Protein AF-A0A1V4EXP5-F1 (afdb_monomer_lite)

Sequence (131 aa):
MILTMLDPKRLQASTKFYQRYDKIIQESFILRLRGVDEIEAQETKSQTTVRMETCENNRAHHSDDVVRRVSAHHPAIDHREWECLGHCHNCFRKPFVLVDERILLEADCAEDLYELLLYTLKSLESPPLIT

Secondary structure (DSSP, 8-state):
----PPPHHHHHHHHHHHHHHHHHHHHHHHHHHHHHHTTGGG------PEEEEEEGGGGGGTHHHHHHHHHTT-TTEEEEEES--S-HHHHTTS-EEEETTTEEEE-SSHHHHHHHHHHHHHHHHS-----

Radius of gyration: 31.73 Å; chains: 1; bounding box: 82×39×74 Å

Foldseek 3Di:
DDDPDDDVVVVVVVVVVVVVVVVVVVVVVVVVVVVVVVVVVCPPCVVQAKEKEEAPLLCVQVLVVLLVVVCVVPVSYHYYYDPDPPVVVQSVQFRWIQIPVHDIDTDNHSVRSSVVVVVVVVCVVPPPDDD

InterPro domains:
  IPR009910 Protein of unknown function DUF1450 [PF07293] (52-120)

pLDDT: mean 76.79, std 23.36, range [35.56, 98.62]

Structure (mmCIF, N/CA/C/O backbone):
data_AF-A0A1V4EXP5-F1
#
_entry.id   AF-A0A1V4EXP5-F1
#
loop_
_atom_site.group_PDB
_atom_site.id
_atom_site.type_symbol
_atom_site.label_atom_id
_atom_site.label_alt_id
_atom_site.label_comp_id
_atom_site.label_asym_id
_atom_site.label_entity_id
_atom_site.label_seq_id
_atom_site.pdbx_PDB_ins_code
_atom_site.Cartn_x
_atom_site.Cartn_y
_atom_site.Cartn_z
_atom_site.occupancy
_atom_site.B_iso_or_equiv
_atom_site.auth_seq_id
_atom_site.auth_comp_id
_atom_site.auth_asym_id
_atom_site.auth_atom_id
_atom_site.pdbx_PDB_model_num
ATOM 1 N N . MET A 1 1 ? -71.220 -26.770 55.812 1.00 36.72 1 MET A N 1
ATOM 2 C CA . MET A 1 1 ? -69.957 -27.330 55.286 1.00 36.72 1 MET A CA 1
ATOM 3 C C . MET A 1 1 ? -68.894 -26.256 55.454 1.00 36.72 1 MET A C 1
ATOM 5 O O . MET A 1 1 ? -69.153 -25.113 55.107 1.00 36.72 1 MET A O 1
ATOM 9 N N . ILE A 1 2 ? -67.819 -26.586 56.162 1.00 35.56 2 ILE A N 1
ATOM 10 C CA . ILE A 1 2 ? -66.964 -25.661 56.917 1.00 35.56 2 ILE A CA 1
ATOM 11 C C . ILE A 1 2 ? -66.034 -24.873 55.981 1.00 35.56 2 ILE A C 1
ATOM 13 O O . ILE A 1 2 ? -65.216 -25.463 55.283 1.00 35.56 2 ILE A O 1
ATOM 17 N N . LEU A 1 3 ? -66.148 -23.540 56.007 1.00 35.62 3 LEU A N 1
ATOM 18 C CA . LEU A 1 3 ? -65.124 -22.608 55.528 1.00 35.62 3 LEU A CA 1
ATOM 19 C C . LEU A 1 3 ? -63.900 -22.753 56.442 1.00 35.62 3 LEU A C 1
ATOM 21 O O . LEU A 1 3 ? -63.899 -22.255 57.567 1.00 35.62 3 LEU A O 1
ATOM 25 N N . THR A 1 4 ? -62.868 -23.464 55.992 1.00 49.06 4 THR A N 1
ATOM 26 C CA . THR A 1 4 ? -61.581 -23.485 56.690 1.00 49.06 4 THR A CA 1
ATOM 27 C C . THR A 1 4 ? -60.934 -22.114 56.555 1.00 49.06 4 THR A C 1
ATOM 29 O O . THR A 1 4 ? -60.465 -21.727 55.485 1.00 49.06 4 THR A O 1
ATOM 32 N N . MET A 1 5 ? -60.961 -21.381 57.663 1.00 42.34 5 MET A N 1
ATOM 33 C CA . MET A 1 5 ? -60.290 -20.109 57.871 1.00 42.34 5 MET A CA 1
ATOM 34 C C . MET A 1 5 ? -58.786 -20.265 57.619 1.00 42.34 5 MET A C 1
ATOM 36 O O . MET A 1 5 ? -58.104 -21.020 58.310 1.00 42.34 5 MET A O 1
ATOM 40 N N . LEU A 1 6 ? -58.266 -19.542 56.628 1.00 48.66 6 LEU A N 1
ATOM 41 C CA . LEU A 1 6 ? -56.832 -19.310 56.502 1.00 48.66 6 LEU A CA 1
ATOM 42 C C . LEU A 1 6 ? -56.396 -18.402 57.659 1.00 48.66 6 LEU A C 1
ATOM 44 O O . LEU A 1 6 ? -56.907 -17.294 57.809 1.00 48.66 6 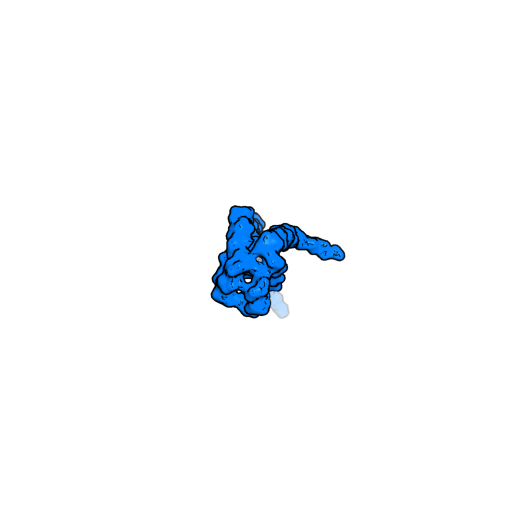LEU A O 1
ATOM 48 N N . ASP A 1 7 ? -55.471 -18.894 58.483 1.00 47.22 7 ASP A N 1
ATOM 49 C CA . ASP A 1 7 ? -54.900 -18.170 59.621 1.00 47.22 7 ASP A CA 1
ATOM 50 C C . ASP A 1 7 ? -54.168 -16.893 59.141 1.00 47.22 7 ASP A C 1
ATOM 52 O O . ASP A 1 7 ? -53.160 -16.993 58.427 1.00 47.22 7 ASP A O 1
ATOM 56 N N . PRO A 1 8 ? -54.622 -15.686 59.533 1.00 47.50 8 PRO A N 1
ATOM 57 C CA . PRO A 1 8 ? -54.026 -14.424 59.098 1.00 47.50 8 PRO A CA 1
ATOM 58 C C . PRO A 1 8 ? -52.577 -14.231 59.576 1.00 47.50 8 PRO A C 1
ATOM 60 O O . PRO A 1 8 ? -51.834 -13.456 58.969 1.00 47.50 8 PRO A O 1
ATOM 63 N N . LYS A 1 9 ? -52.113 -14.964 60.601 1.00 46.00 9 LYS A N 1
ATOM 64 C CA . LYS A 1 9 ? -50.704 -14.929 61.034 1.00 46.00 9 LYS A CA 1
ATOM 65 C C . LYS A 1 9 ? -49.771 -15.645 60.055 1.00 46.00 9 LYS A C 1
ATOM 67 O O . LYS A 1 9 ? -48.599 -15.285 59.957 1.00 46.00 9 LYS A O 1
ATOM 72 N N . ARG A 1 10 ? -50.285 -16.604 59.275 1.00 45.72 10 ARG A N 1
ATOM 73 C CA . ARG A 1 10 ? -49.517 -17.323 58.243 1.00 45.72 10 ARG A CA 1
ATOM 74 C C . ARG A 1 10 ? -49.290 -16.476 56.985 1.00 45.72 10 ARG A C 1
ATOM 76 O O . ARG A 1 10 ? -48.262 -16.636 56.335 1.00 45.72 10 ARG A O 1
ATOM 83 N N . LEU A 1 11 ? -50.194 -15.533 56.692 1.00 43.06 11 LEU A N 1
ATOM 84 C CA . LEU A 1 11 ? -50.048 -14.566 55.592 1.00 43.06 11 LEU A CA 1
ATOM 85 C C . LEU A 1 11 ? -49.047 -13.437 55.902 1.00 43.06 11 LEU A C 1
ATOM 87 O O . LEU A 1 11 ? -48.410 -12.910 54.997 1.00 43.06 11 LEU A O 1
ATOM 91 N N . GLN A 1 12 ? -48.887 -13.054 57.173 1.00 45.78 12 GLN A N 1
ATOM 92 C CA . GLN A 1 12 ? -47.942 -11.993 57.563 1.00 45.78 12 GLN A CA 1
ATOM 93 C C . GLN A 1 12 ? -46.479 -12.466 57.614 1.00 45.78 12 GLN A C 1
ATOM 95 O O . GLN A 1 12 ? -45.556 -11.660 57.486 1.00 45.78 12 GLN A O 1
ATOM 100 N N . ALA A 1 13 ? -46.248 -13.770 57.788 1.00 44.28 13 ALA A N 1
ATOM 101 C CA . ALA A 1 13 ? -44.907 -14.347 57.738 1.00 44.28 13 ALA A CA 1
ATOM 102 C C . ALA A 1 13 ? -44.360 -14.425 56.300 1.00 44.28 13 ALA A C 1
ATOM 104 O O . ALA A 1 13 ? -43.158 -14.249 56.099 1.00 44.28 13 ALA A O 1
ATOM 105 N N . SER A 1 14 ? -45.226 -14.627 55.297 1.00 44.31 14 SER A N 1
ATOM 106 C CA . SER A 1 14 ? -44.806 -14.659 53.892 1.00 44.31 14 SER A CA 1
ATOM 107 C C . SER A 1 14 ? -44.494 -13.259 53.355 1.00 44.31 14 SER A C 1
ATOM 109 O O . SER A 1 14 ? -43.493 -13.088 52.667 1.00 44.31 14 SER A O 1
ATOM 111 N N . THR A 1 15 ? -45.252 -12.226 53.734 1.00 46.38 15 THR A N 1
ATOM 112 C CA . THR A 1 15 ? -45.011 -10.851 53.258 1.00 46.38 15 THR A CA 1
ATOM 113 C C . THR A 1 15 ? -43.683 -10.268 53.738 1.00 46.38 15 THR A C 1
ATOM 115 O O . THR A 1 15 ? -42.988 -9.635 52.947 1.00 46.38 15 THR A O 1
ATOM 118 N N . LYS A 1 16 ? -43.250 -10.541 54.977 1.00 46.09 16 LYS A N 1
ATOM 119 C CA . LYS A 1 16 ? -41.921 -10.106 55.460 1.00 46.09 16 LYS A CA 1
ATOM 120 C C . LYS A 1 16 ? -40.757 -10.833 54.782 1.00 46.09 16 LYS A C 1
ATOM 122 O O . LYS A 1 16 ? -39.682 -10.254 54.639 1.00 46.09 16 LYS A O 1
ATOM 127 N N . PHE A 1 17 ? -40.956 -12.085 54.371 1.00 46.34 17 PHE A N 1
ATOM 128 C CA . PHE A 1 17 ? -39.945 -12.845 53.638 1.00 46.34 17 PHE A CA 1
ATOM 129 C C . PHE A 1 17 ? -39.788 -12.296 52.212 1.00 46.34 17 PHE A C 1
ATOM 131 O O . PHE A 1 17 ? -38.675 -11.965 51.812 1.00 46.34 17 PHE A O 1
ATOM 138 N N . TYR A 1 18 ? -40.898 -12.071 51.497 1.00 39.97 18 TYR A N 1
ATOM 139 C CA . TYR A 1 18 ? -40.884 -11.480 50.151 1.00 39.97 18 TYR A CA 1
ATOM 140 C C . TYR A 1 18 ? -40.352 -10.037 50.128 1.00 39.97 18 TYR A C 1
ATOM 142 O O . TYR A 1 18 ? -39.559 -9.701 49.254 1.00 39.97 18 TYR A O 1
ATOM 150 N N . GLN A 1 19 ? -40.662 -9.217 51.139 1.00 47.88 19 GLN A N 1
ATOM 151 C CA . GLN A 1 19 ? -40.116 -7.855 51.255 1.00 47.88 19 GLN A CA 1
ATOM 152 C C . GLN A 1 19 ? -38.587 -7.824 51.412 1.00 47.88 19 GLN A C 1
ATOM 154 O O . GLN A 1 19 ? -37.934 -6.874 50.982 1.00 47.88 19 GLN A O 1
ATOM 159 N N . ARG A 1 20 ? -37.994 -8.859 52.021 1.00 44.84 20 ARG A N 1
ATOM 160 C CA . ARG A 1 20 ? -36.536 -8.968 52.157 1.00 44.84 20 ARG A CA 1
ATOM 161 C C . ARG A 1 20 ? -35.868 -9.411 50.851 1.00 44.84 20 ARG A C 1
ATOM 163 O O . ARG A 1 20 ? -34.767 -8.949 50.569 1.00 44.84 20 ARG A O 1
ATOM 170 N N . TYR A 1 21 ? -36.531 -10.252 50.055 1.00 43.81 21 TYR A N 1
ATOM 171 C CA . TYR A 1 21 ? -36.046 -10.653 48.729 1.00 43.81 21 TYR A CA 1
ATOM 172 C C . TYR A 1 21 ? -36.115 -9.510 47.714 1.00 43.81 21 TYR A C 1
ATOM 174 O O . TYR A 1 21 ? -35.137 -9.299 47.003 1.00 43.81 21 TYR A O 1
ATOM 182 N N . ASP A 1 22 ? -37.191 -8.717 47.707 1.00 49.34 22 ASP A N 1
ATOM 183 C CA . ASP A 1 22 ? -37.298 -7.550 46.817 1.00 49.34 22 ASP A CA 1
ATOM 184 C C . ASP A 1 22 ? -36.181 -6.536 47.064 1.00 49.34 22 ASP A C 1
ATOM 186 O O . ASP A 1 22 ? -35.602 -6.004 46.120 1.00 49.34 22 ASP A O 1
ATOM 190 N N . LYS A 1 23 ? -35.806 -6.318 48.329 1.00 50.56 23 LYS A N 1
ATOM 191 C CA . LYS A 1 23 ? -34.737 -5.376 48.664 1.00 50.56 23 LYS A CA 1
ATOM 192 C C . LYS A 1 23 ? -33.356 -5.867 48.218 1.00 50.56 23 LYS A C 1
ATOM 194 O O . LYS A 1 23 ? -32.586 -5.090 47.671 1.00 50.56 23 LYS A O 1
ATOM 199 N N . ILE A 1 24 ? -33.065 -7.161 48.381 1.00 56.00 24 ILE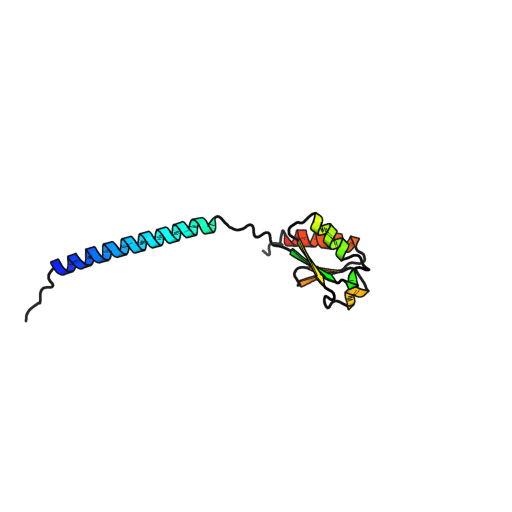 A N 1
ATOM 200 C CA . ILE A 1 24 ? -31.795 -7.764 47.937 1.00 56.00 24 ILE A CA 1
ATOM 201 C C . ILE A 1 24 ? -31.712 -7.798 46.404 1.00 56.00 24 ILE A C 1
ATOM 203 O O . ILE A 1 24 ? -30.647 -7.543 45.841 1.00 56.00 24 ILE A O 1
ATOM 207 N N . ILE A 1 25 ? -32.822 -8.072 45.711 1.00 53.69 25 ILE A N 1
ATOM 208 C CA . ILE A 1 25 ? -32.874 -8.061 44.242 1.00 53.69 25 ILE A CA 1
ATOM 209 C C . ILE A 1 25 ? -32.746 -6.629 43.704 1.00 53.69 25 ILE A C 1
ATOM 211 O O . ILE A 1 25 ? -31.995 -6.412 42.759 1.00 53.69 25 ILE A O 1
ATOM 215 N N . GLN A 1 26 ? -33.381 -5.634 44.328 1.00 52.84 26 GLN A N 1
ATOM 216 C CA . GLN A 1 26 ? -33.217 -4.234 43.925 1.00 52.84 26 GLN A CA 1
ATOM 217 C C . GLN A 1 26 ? -31.820 -3.685 44.232 1.00 52.84 26 GLN A C 1
ATOM 219 O O . GLN A 1 26 ? -31.251 -2.999 43.391 1.00 52.84 26 GLN A O 1
ATOM 224 N N . GLU A 1 27 ? -31.224 -4.004 45.382 1.00 50.78 27 GLU A N 1
ATOM 225 C CA . GLU A 1 27 ? -29.863 -3.559 45.715 1.00 50.78 27 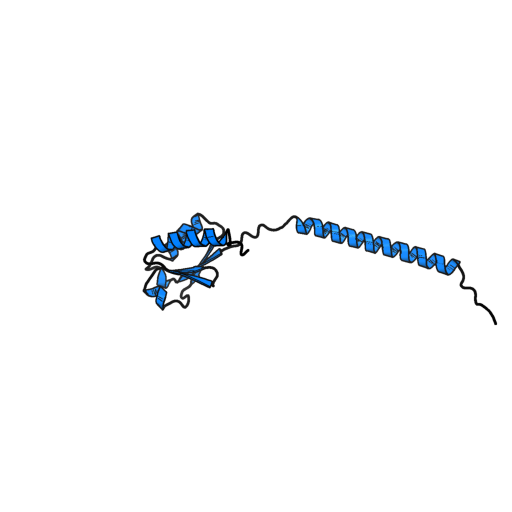GLU A CA 1
ATOM 226 C C . GLU A 1 27 ? -28.814 -4.227 44.812 1.00 50.78 27 GLU A C 1
ATOM 228 O O . GLU A 1 27 ? -27.887 -3.559 44.359 1.00 50.78 27 GLU A O 1
ATOM 233 N N . SER A 1 28 ? -28.986 -5.507 44.458 1.00 51.44 28 SER A N 1
ATOM 234 C CA . SER A 1 28 ? -28.109 -6.193 43.494 1.00 51.44 28 SER A CA 1
ATOM 235 C C . SER A 1 28 ? -28.320 -5.734 42.046 1.00 51.44 28 SER A C 1
ATOM 237 O O . SER A 1 28 ? -27.360 -5.689 41.278 1.00 51.44 28 SER A O 1
ATOM 239 N N . PHE A 1 29 ? -29.537 -5.328 41.674 1.00 53.69 29 PHE A N 1
ATOM 240 C CA . PHE A 1 29 ? -29.830 -4.704 40.383 1.00 53.69 29 PHE A CA 1
ATOM 241 C C . PHE A 1 29 ? -29.252 -3.285 40.290 1.00 53.69 29 PHE A C 1
ATOM 243 O O . PHE A 1 29 ? -28.618 -2.960 39.295 1.00 53.69 29 PHE A O 1
ATOM 250 N N . ILE A 1 30 ? -29.364 -2.470 41.345 1.00 55.88 30 ILE A N 1
ATOM 251 C CA . ILE A 1 30 ? -28.757 -1.130 41.411 1.00 55.88 30 ILE A CA 1
ATOM 252 C C . ILE A 1 30 ? -27.226 -1.216 41.453 1.00 55.88 30 ILE A C 1
ATOM 254 O O . ILE A 1 30 ? -26.567 -0.404 40.816 1.00 55.88 30 ILE A O 1
ATOM 258 N N . LEU A 1 31 ? -26.637 -2.198 42.144 1.00 55.12 31 LEU A N 1
ATOM 259 C CA . LEU A 1 31 ? -25.188 -2.439 42.102 1.00 55.12 31 LEU A CA 1
ATOM 260 C C . LEU A 1 31 ? -24.718 -2.905 40.717 1.00 55.12 31 LEU A C 1
ATOM 262 O O . LEU A 1 31 ? -23.640 -2.505 40.290 1.00 55.12 31 LEU A O 1
ATOM 266 N N . ARG A 1 32 ? -25.529 -3.691 39.990 1.00 53.47 32 ARG A N 1
ATOM 267 C CA . ARG A 1 32 ? -25.263 -3.999 38.576 1.00 53.47 32 ARG A CA 1
ATOM 268 C C . ARG A 1 32 ? -25.362 -2.758 37.699 1.00 53.47 32 ARG A C 1
ATOM 270 O O . ARG A 1 32 ? -24.462 -2.557 36.907 1.00 53.47 32 ARG A O 1
ATOM 277 N N . LEU A 1 33 ? -26.385 -1.920 37.862 1.00 54.09 33 LEU A N 1
ATOM 278 C CA . LEU A 1 33 ? -26.537 -0.690 37.075 1.00 54.09 33 LEU A CA 1
ATOM 279 C C . LEU A 1 33 ? -25.420 0.324 37.353 1.00 54.09 33 LEU A C 1
ATOM 281 O O . LEU A 1 33 ? -24.837 0.843 36.415 1.00 54.09 33 LEU A O 1
ATOM 285 N N . ARG A 1 34 ? -25.015 0.509 38.615 1.00 52.09 34 ARG A N 1
ATOM 286 C CA . ARG A 1 34 ? -23.859 1.357 38.963 1.00 52.09 34 ARG A CA 1
ATOM 287 C C . ARG A 1 34 ? -22.539 0.825 38.403 1.00 52.09 34 ARG A C 1
ATOM 289 O O . ARG A 1 34 ? -21.655 1.608 38.094 1.00 52.09 34 ARG A O 1
ATOM 296 N N . GLY A 1 35 ? -22.413 -0.496 38.263 1.00 45.75 35 GLY A N 1
ATOM 297 C CA . GLY A 1 35 ? -21.292 -1.121 37.561 1.00 45.75 35 GLY A CA 1
ATOM 298 C C . GLY A 1 35 ? -21.381 -1.017 36.035 1.00 45.75 35 GLY A C 1
ATOM 299 O O . GLY A 1 35 ? -20.371 -1.209 35.376 1.00 45.75 35 GLY A O 1
ATOM 300 N N . VAL A 1 36 ? -22.556 -0.720 35.468 1.00 49.75 36 VAL A N 1
ATOM 301 C CA . VAL A 1 36 ? -22.752 -0.475 34.028 1.00 49.75 36 VAL A CA 1
ATOM 302 C C . VAL A 1 36 ? -22.450 0.991 33.694 1.00 49.75 36 VAL A C 1
ATOM 304 O O . VAL A 1 36 ? -21.775 1.242 32.701 1.00 49.75 36 VAL A O 1
ATOM 307 N N . ASP A 1 37 ? -22.813 1.932 34.574 1.00 45.06 37 ASP A N 1
ATOM 308 C CA . ASP A 1 37 ? -22.519 3.365 34.406 1.00 45.06 37 ASP A CA 1
ATOM 309 C C . ASP A 1 37 ? -20.998 3.654 34.349 1.00 45.06 37 ASP A C 1
ATOM 311 O O . ASP A 1 37 ? -20.552 4.551 33.635 1.00 45.06 37 ASP A O 1
ATOM 315 N N . GLU A 1 38 ? -20.172 2.875 35.062 1.00 44.66 38 GLU A N 1
ATOM 316 C CA . GLU A 1 38 ? -18.703 2.987 35.002 1.00 44.66 38 GLU A CA 1
ATOM 317 C C . GLU A 1 38 ? -18.090 2.300 33.768 1.00 44.66 38 GLU A C 1
ATOM 319 O O . GLU A 1 38 ? -17.002 2.681 33.331 1.00 44.66 38 GLU A O 1
ATOM 324 N N . ILE A 1 39 ? -18.785 1.323 33.173 1.00 50.09 39 ILE A N 1
ATOM 325 C CA . ILE A 1 39 ? -18.350 0.659 31.935 1.00 50.09 39 ILE A CA 1
ATOM 326 C C . ILE A 1 39 ? -18.669 1.537 30.709 1.00 50.09 39 ILE A C 1
ATOM 328 O O . ILE A 1 39 ? -17.916 1.515 29.738 1.00 50.09 39 ILE A O 1
ATOM 332 N N . GLU A 1 40 ? -19.705 2.380 30.764 1.00 47.28 40 GLU A N 1
ATOM 333 C CA . GLU A 1 40 ? -20.083 3.287 29.664 1.00 47.28 40 GLU A CA 1
ATOM 334 C C . GLU A 1 40 ? -19.265 4.593 29.594 1.00 47.28 40 GLU A C 1
ATOM 336 O O . GLU A 1 40 ? -19.273 5.267 28.567 1.00 47.28 40 GLU A O 1
ATOM 341 N N . ALA A 1 41 ? -18.475 4.938 30.617 1.00 45.81 41 ALA A N 1
ATOM 342 C CA . ALA A 1 41 ? -17.564 6.096 30.576 1.00 45.81 41 ALA A CA 1
ATOM 343 C C . ALA A 1 41 ? -16.181 5.781 29.968 1.00 45.81 41 ALA A C 1
ATOM 345 O O . ALA A 1 41 ? -15.315 6.654 29.868 1.00 45.81 41 ALA A O 1
ATOM 346 N N . GLN A 1 42 ? -15.971 4.532 29.551 1.00 48.22 42 GLN A N 1
ATOM 347 C CA . GLN A 1 42 ? -14.858 4.123 28.707 1.00 48.22 42 GLN A CA 1
ATOM 348 C C . GLN A 1 42 ? -15.414 3.584 27.392 1.00 48.22 42 GLN A C 1
ATOM 350 O O . GLN A 1 42 ? -15.123 2.460 26.979 1.00 48.22 42 GLN A O 1
ATOM 355 N N . GLU A 1 43 ? -16.160 4.437 26.685 1.00 50.88 43 GLU A N 1
ATOM 356 C CA . GLU A 1 43 ? -16.011 4.523 25.235 1.00 50.88 43 GLU A CA 1
ATOM 357 C C . GLU A 1 43 ? -14.516 4.679 24.958 1.00 50.88 43 GLU A C 1
ATOM 359 O O . GLU A 1 43 ? -13.923 5.760 24.955 1.00 50.88 43 GLU A O 1
ATOM 364 N N . THR A 1 44 ? -13.870 3.526 24.848 1.00 48.38 44 THR A N 1
ATOM 365 C CA . THR A 1 44 ? -12.530 3.379 24.340 1.00 48.38 44 THR A CA 1
ATOM 366 C C . THR A 1 44 ? -12.497 4.230 23.085 1.00 48.38 44 THR A C 1
ATOM 368 O O . THR A 1 44 ? -13.245 3.992 22.138 1.00 48.38 44 THR A O 1
ATOM 371 N N . LYS A 1 45 ? -11.623 5.241 23.066 1.00 45.94 45 LYS A N 1
ATOM 372 C CA . LYS A 1 45 ? -11.037 5.709 21.815 1.00 45.94 45 LYS A CA 1
ATOM 373 C C . LYS A 1 45 ? -10.369 4.484 21.202 1.00 45.94 45 LYS A C 1
ATOM 375 O O . LYS A 1 45 ? -9.173 4.271 21.373 1.00 45.94 45 LYS A O 1
ATOM 380 N N . SER A 1 46 ? -11.161 3.624 20.572 1.00 51.78 46 SER A N 1
ATOM 381 C CA . SER A 1 46 ? -10.688 2.602 19.672 1.00 51.78 46 SER A CA 1
ATOM 382 C C . SER A 1 46 ? -10.190 3.405 18.492 1.00 51.78 46 SER A C 1
ATOM 384 O O . SER A 1 46 ? -10.939 3.773 17.589 1.00 51.78 46 SER A O 1
ATOM 386 N N . GLN A 1 47 ? -8.943 3.851 18.610 1.00 60.41 47 GLN A N 1
ATOM 387 C CA . GLN A 1 47 ? -8.228 4.468 17.521 1.00 60.41 47 GLN A CA 1
ATOM 388 C C . GLN A 1 47 ? -8.234 3.412 16.426 1.00 60.41 47 GLN A C 1
ATOM 390 O O . GLN A 1 47 ? -7.548 2.397 16.537 1.00 60.41 47 GLN A O 1
ATOM 395 N N . THR A 1 48 ? -9.134 3.588 15.458 1.00 77.62 48 THR A N 1
ATOM 396 C CA . THR A 1 48 ? -9.366 2.604 14.407 1.00 77.62 48 THR A CA 1
ATOM 397 C C . THR A 1 48 ? -8.057 2.498 13.648 1.00 77.62 48 THR A C 1
ATOM 399 O O . THR A 1 48 ? -7.630 3.453 13.004 1.00 77.62 48 THR A O 1
ATOM 402 N N . THR A 1 49 ? -7.348 1.393 13.858 1.00 89.81 49 THR A N 1
ATOM 403 C CA . THR A 1 49 ? -6.053 1.164 13.228 1.00 89.81 49 THR A CA 1
ATOM 404 C C . THR A 1 49 ? -6.303 0.830 11.765 1.00 89.81 49 THR A C 1
ATOM 406 O O . THR A 1 49 ? -7.099 -0.061 11.479 1.00 89.81 49 THR A O 1
ATOM 409 N N . VAL A 1 50 ? -5.645 1.545 10.856 1.00 94.88 50 VAL A N 1
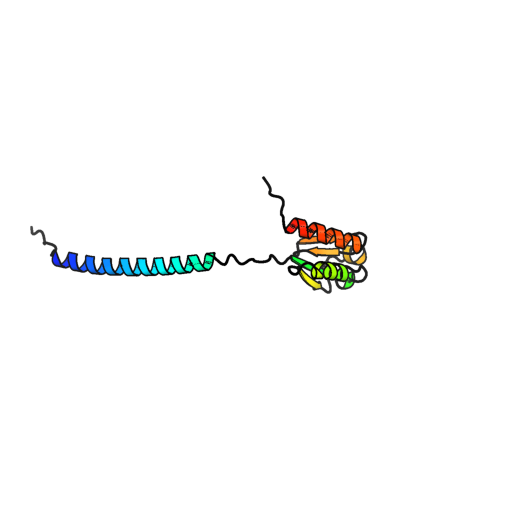ATOM 410 C CA . VAL A 1 50 ? -5.691 1.276 9.416 1.00 94.88 50 VAL A CA 1
ATOM 411 C C . VAL A 1 50 ? -4.544 0.334 9.087 1.00 94.88 50 VAL A C 1
ATOM 413 O O . VAL A 1 50 ? -3.383 0.653 9.347 1.00 94.88 50 VAL A O 1
ATOM 416 N N . ARG A 1 51 ? -4.844 -0.830 8.517 1.00 96.88 51 ARG A N 1
ATOM 417 C CA . ARG A 1 51 ? -3.818 -1.778 8.091 1.00 96.88 51 ARG A CA 1
ATOM 418 C C . ARG A 1 51 ? -3.370 -1.441 6.676 1.00 96.88 51 ARG A C 1
ATOM 420 O O . ARG A 1 51 ? -4.188 -1.353 5.765 1.00 96.88 51 ARG A O 1
ATOM 427 N N . MET A 1 52 ? -2.068 -1.281 6.483 1.00 98.00 52 MET A N 1
ATOM 428 C CA . MET A 1 52 ? -1.457 -1.078 5.170 1.00 98.00 52 MET A CA 1
ATOM 429 C C . MET A 1 52 ? -0.514 -2.230 4.873 1.00 98.00 52 MET A C 1
ATOM 431 O O . MET A 1 52 ? 0.327 -2.574 5.697 1.00 98.00 52 MET A O 1
ATOM 435 N N . GLU A 1 53 ? -0.650 -2.833 3.700 1.00 98.44 53 GLU A N 1
ATOM 436 C CA . GLU A 1 53 ? 0.043 -4.070 3.363 1.00 98.44 53 GLU A CA 1
ATOM 437 C C . GLU A 1 53 ? 0.828 -3.907 2.065 1.00 98.44 53 GLU A C 1
ATOM 439 O O . GLU A 1 53 ? 0.283 -3.499 1.035 1.00 98.44 53 GLU A O 1
ATOM 444 N N . THR A 1 54 ? 2.119 -4.235 2.116 1.00 98.50 54 THR A N 1
ATOM 445 C CA . THR A 1 54 ? 3.035 -4.175 0.970 1.00 98.50 54 THR A CA 1
ATOM 446 C C . THR A 1 54 ? 3.566 -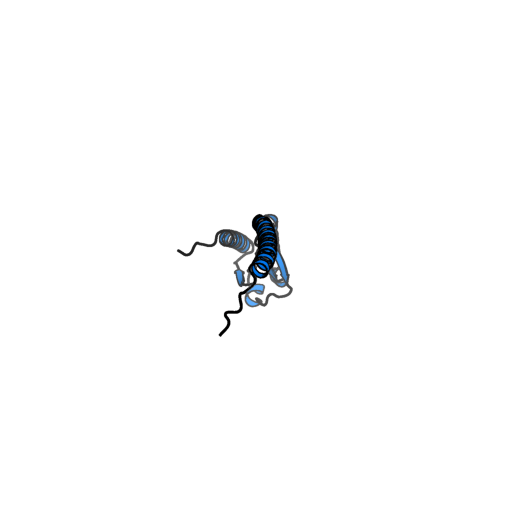5.553 0.604 1.00 98.50 54 THR A C 1
ATOM 448 O O . THR A 1 54 ? 3.641 -6.458 1.435 1.00 98.50 54 THR A O 1
ATOM 451 N N . CYS A 1 55 ? 3.946 -5.712 -0.662 1.00 98.25 55 CYS A N 1
ATOM 452 C CA . CYS A 1 55 ? 4.602 -6.913 -1.169 1.00 98.25 55 CYS A CA 1
ATOM 453 C C . CYS A 1 55 ? 6.117 -6.681 -1.243 1.00 98.25 55 CYS A C 1
ATOM 455 O O . CYS A 1 55 ? 6.547 -5.690 -1.832 1.00 98.25 55 CYS A O 1
ATOM 457 N N . GLU A 1 56 ? 6.924 -7.608 -0.728 1.00 97.56 56 GLU A N 1
ATOM 458 C CA . GLU A 1 56 ? 8.391 -7.522 -0.739 1.00 97.56 56 GLU A CA 1
ATOM 459 C C . GLU A 1 56 ? 8.943 -7.389 -2.168 1.00 97.56 56 GLU A C 1
ATOM 461 O O . GLU A 1 56 ? 9.818 -6.572 -2.447 1.00 97.56 56 GLU A O 1
ATOM 466 N N . ASN A 1 57 ? 8.358 -8.114 -3.125 1.00 96.31 57 ASN A N 1
ATOM 467 C CA . ASN A 1 57 ? 8.748 -8.021 -4.535 1.00 96.31 57 ASN A CA 1
ATOM 468 C C . ASN A 1 57 ? 8.392 -6.668 -5.180 1.00 96.31 57 ASN A C 1
ATOM 470 O O . ASN A 1 57 ? 8.900 -6.340 -6.252 1.00 96.31 57 ASN A O 1
ATOM 474 N N . ASN A 1 58 ? 7.522 -5.871 -4.550 1.00 97.50 58 ASN A N 1
ATOM 475 C CA . ASN A 1 58 ? 7.146 -4.540 -5.020 1.00 97.50 58 ASN A CA 1
ATOM 476 C C . ASN A 1 58 ? 8.063 -3.431 -4.472 1.00 97.50 58 ASN A C 1
ATOM 478 O O . ASN A 1 58 ? 7.938 -2.291 -4.911 1.00 97.50 58 ASN A O 1
ATOM 482 N N . ARG A 1 59 ? 9.032 -3.749 -3.597 1.00 96.56 59 ARG A N 1
ATOM 483 C CA . ARG A 1 59 ? 10.048 -2.796 -3.100 1.00 96.56 59 ARG A CA 1
ATOM 484 C C . ARG A 1 59 ? 10.844 -2.115 -4.210 1.00 96.56 59 ARG A C 1
ATOM 486 O O . ARG A 1 59 ? 11.272 -0.981 -4.046 1.00 96.56 59 ARG A O 1
ATOM 493 N N . ALA A 1 60 ? 11.010 -2.772 -5.361 1.00 96.06 60 ALA A N 1
ATOM 494 C CA . ALA A 1 60 ? 11.639 -2.166 -6.538 1.00 96.06 60 ALA A CA 1
ATOM 495 C C . ALA A 1 60 ? 10.903 -0.901 -7.034 1.00 96.06 60 ALA A C 1
ATOM 497 O O . ALA A 1 60 ? 11.490 -0.103 -7.758 1.00 96.06 60 ALA A O 1
ATOM 498 N N . HIS A 1 61 ? 9.639 -0.723 -6.632 1.00 98.00 61 HIS A N 1
ATOM 499 C CA . HIS A 1 61 ? 8.814 0.458 -6.888 1.00 98.00 61 HIS A CA 1
ATOM 500 C C . HIS A 1 61 ? 8.658 1.374 -5.657 1.00 98.00 61 HIS A C 1
ATOM 502 O O . HIS A 1 61 ? 7.890 2.327 -5.713 1.00 98.00 61 HIS A O 1
ATOM 508 N N . HIS A 1 62 ? 9.380 1.114 -4.561 1.00 98.06 62 HIS A N 1
ATOM 509 C CA . HIS A 1 62 ? 9.404 1.918 -3.326 1.00 98.06 62 HIS A CA 1
ATOM 510 C C . HIS A 1 62 ? 8.092 1.979 -2.517 1.00 98.06 62 HIS A C 1
ATOM 512 O O . HIS A 1 62 ? 7.901 2.882 -1.701 1.00 98.06 62 HIS A O 1
ATOM 518 N N . SER A 1 63 ? 7.176 1.022 -2.690 1.00 97.75 63 SER A N 1
ATOM 519 C CA . SER A 1 63 ? 5.887 1.016 -1.971 1.00 97.75 63 SER A CA 1
ATOM 520 C C . SER A 1 63 ? 6.025 0.877 -0.451 1.00 97.75 63 SER A C 1
ATOM 522 O O . SER A 1 63 ? 5.252 1.469 0.298 1.00 97.75 63 SER A O 1
ATOM 524 N N . ASP A 1 64 ? 7.019 0.126 0.028 1.00 97.50 64 ASP A N 1
ATOM 525 C CA . ASP A 1 64 ? 7.333 -0.001 1.455 1.00 97.50 64 ASP A CA 1
ATOM 526 C C . ASP A 1 64 ? 7.853 1.314 2.046 1.00 97.50 64 ASP A C 1
ATOM 528 O O . ASP A 1 64 ? 7.434 1.712 3.134 1.00 97.50 64 ASP A O 1
ATOM 532 N N . ASP A 1 65 ? 8.719 2.020 1.317 1.00 97.88 65 ASP A N 1
ATOM 533 C CA . ASP A 1 65 ? 9.232 3.331 1.722 1.00 97.88 65 ASP A CA 1
ATOM 534 C C . ASP A 1 65 ? 8.101 4.363 1.833 1.00 97.88 65 ASP A C 1
ATOM 536 O O . ASP A 1 65 ? 8.065 5.155 2.781 1.00 97.88 65 ASP A O 1
ATOM 540 N N . VAL A 1 66 ? 7.142 4.321 0.905 1.00 98.25 66 VAL A N 1
ATOM 541 C CA . VAL A 1 66 ? 5.943 5.166 0.934 1.00 98.25 66 VAL A CA 1
ATOM 542 C C . VAL A 1 66 ? 5.123 4.912 2.200 1.00 98.25 66 VAL A C 1
ATOM 544 O O . VAL A 1 66 ? 4.826 5.863 2.927 1.00 98.25 66 VAL A O 1
ATOM 547 N N . VAL A 1 67 ? 4.799 3.654 2.524 1.00 97.81 67 VAL A N 1
ATOM 548 C CA . VAL A 1 67 ? 4.008 3.347 3.730 1.00 97.81 67 VAL A CA 1
ATOM 549 C C . VAL A 1 67 ? 4.755 3.731 5.008 1.00 97.81 67 VAL A C 1
ATOM 551 O O . VAL A 1 67 ? 4.141 4.285 5.922 1.00 97.81 67 VAL A O 1
ATOM 554 N N . ARG A 1 68 ? 6.082 3.542 5.075 1.00 97.12 68 ARG A N 1
ATOM 555 C CA . ARG A 1 68 ? 6.888 4.013 6.218 1.00 97.12 68 ARG A CA 1
ATOM 556 C C . ARG A 1 68 ? 6.825 5.530 6.383 1.00 97.12 68 ARG A C 1
ATOM 558 O O . ARG A 1 68 ? 6.666 6.008 7.506 1.00 97.12 68 ARG A O 1
ATOM 565 N N . ARG A 1 69 ? 6.922 6.291 5.284 1.00 97.25 69 ARG A N 1
ATOM 566 C CA . ARG A 1 69 ? 6.799 7.761 5.297 1.00 97.25 69 ARG A CA 1
ATOM 567 C C . ARG A 1 69 ? 5.441 8.208 5.830 1.00 97.25 69 ARG A C 1
ATOM 569 O O . ARG A 1 69 ? 5.388 9.132 6.635 1.00 97.25 69 ARG A O 1
ATOM 576 N N . VAL A 1 70 ? 4.355 7.562 5.404 1.00 96.25 70 VAL A N 1
ATOM 577 C CA . VAL A 1 70 ? 3.004 7.871 5.900 1.00 96.25 70 VAL A CA 1
ATOM 578 C C . VAL A 1 70 ? 2.881 7.502 7.386 1.00 96.25 70 VAL A C 1
ATOM 580 O O . VAL A 1 70 ? 2.484 8.330 8.203 1.00 96.25 70 VAL A O 1
ATOM 583 N N . SER A 1 71 ? 3.309 6.300 7.773 1.00 95.06 71 SER A N 1
ATOM 584 C CA . SER A 1 71 ? 3.211 5.795 9.154 1.00 95.06 71 SER A CA 1
ATOM 585 C C . SER A 1 71 ? 4.002 6.632 10.167 1.00 95.06 71 SER A C 1
ATOM 587 O O . SER A 1 71 ? 3.602 6.734 11.324 1.00 95.06 71 SER A O 1
ATOM 589 N N . ALA A 1 72 ? 5.078 7.305 9.741 1.00 94.12 72 ALA A N 1
ATOM 590 C CA . ALA A 1 72 ? 5.849 8.215 10.593 1.00 94.12 72 ALA A CA 1
ATOM 591 C C . ALA A 1 72 ? 5.026 9.401 11.139 1.00 94.12 72 ALA A C 1
ATOM 593 O O . ALA A 1 72 ? 5.361 9.948 12.190 1.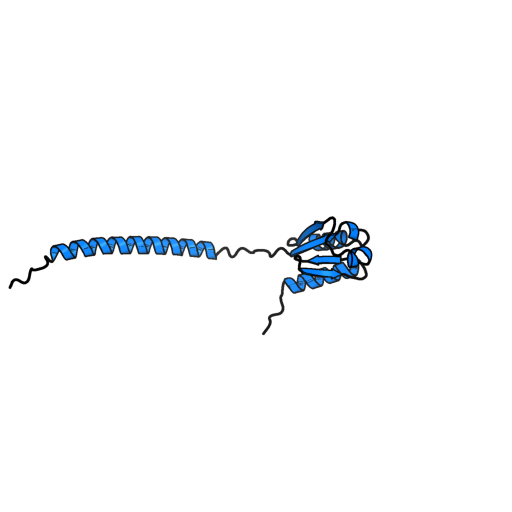00 94.12 72 ALA A O 1
ATOM 594 N N . HIS A 1 73 ? 3.953 9.791 10.444 1.00 91.88 73 HIS A N 1
ATOM 595 C CA . HIS A 1 73 ? 3.069 10.893 10.838 1.00 91.88 73 HIS A CA 1
ATOM 596 C C . HIS A 1 73 ? 1.684 10.428 11.316 1.00 91.88 73 HIS A C 1
ATOM 598 O O . HIS A 1 73 ? 0.938 11.223 11.886 1.00 91.88 73 HIS A O 1
ATOM 604 N N . HIS A 1 74 ? 1.357 9.146 11.136 1.00 90.81 74 HIS A N 1
ATOM 605 C CA . HIS A 1 74 ? 0.058 8.562 11.459 1.00 90.81 74 HIS A CA 1
ATOM 606 C C . HIS A 1 74 ? 0.243 7.320 12.353 1.00 90.81 74 HIS A C 1
ATOM 608 O O . HIS A 1 74 ? 0.342 6.205 11.843 1.00 90.81 74 HIS A O 1
ATOM 614 N N . PRO A 1 75 ? 0.251 7.472 13.696 1.00 83.94 75 PRO A N 1
ATOM 615 C CA . PRO A 1 75 ? 0.525 6.368 14.626 1.00 83.94 75 PRO A CA 1
ATOM 616 C C . PRO A 1 75 ? -0.565 5.283 14.655 1.00 83.94 75 PRO A C 1
ATOM 618 O O . PRO A 1 75 ? -0.391 4.258 15.302 1.00 83.94 75 PRO A O 1
ATOM 621 N N . ALA A 1 76 ? -1.691 5.507 13.972 1.00 90.75 76 ALA A N 1
ATOM 622 C CA . ALA A 1 76 ? -2.788 4.553 13.827 1.00 90.75 76 ALA A CA 1
ATOM 623 C C . ALA A 1 76 ? -2.625 3.617 12.615 1.00 90.75 76 ALA A C 1
ATOM 625 O O . ALA A 1 76 ? -3.603 2.999 12.207 1.00 90.75 76 ALA A O 1
ATOM 626 N N . ILE A 1 77 ? -1.440 3.540 12.004 1.00 94.75 77 ILE A N 1
ATOM 627 C CA . ILE A 1 77 ? -1.186 2.657 10.862 1.00 94.75 77 ILE A CA 1
ATOM 628 C C . ILE A 1 77 ? -0.464 1.390 11.324 1.00 94.75 77 ILE A C 1
ATOM 630 O O . ILE A 1 77 ? 0.612 1.459 11.915 1.00 94.75 77 ILE A O 1
ATOM 634 N N . ASP A 1 78 ? -1.047 0.232 11.014 1.00 95.75 78 ASP A N 1
ATOM 635 C CA . ASP A 1 78 ? -0.407 -1.084 11.122 1.00 95.75 78 ASP A CA 1
ATOM 636 C C . ASP A 1 78 ? 0.169 -1.463 9.752 1.00 95.75 78 ASP A C 1
ATOM 638 O O . ASP A 1 78 ? -0.556 -1.926 8.867 1.00 95.75 78 ASP A O 1
ATOM 642 N N . HIS A 1 79 ? 1.466 -1.215 9.549 1.00 96.94 79 HIS A N 1
ATOM 643 C CA . HIS A 1 79 ? 2.157 -1.597 8.317 1.00 96.94 79 HIS A CA 1
ATOM 644 C C . HIS A 1 79 ? 2.632 -3.045 8.405 1.00 96.94 79 HIS A C 1
ATOM 646 O O . HIS A 1 79 ? 3.451 -3.393 9.256 1.00 96.94 79 HIS A O 1
ATOM 652 N N . ARG A 1 80 ? 2.160 -3.880 7.478 1.00 97.44 80 ARG A N 1
ATOM 653 C CA . ARG A 1 80 ? 2.625 -5.256 7.304 1.00 97.44 80 ARG A CA 1
ATOM 654 C C . ARG A 1 80 ? 3.244 -5.448 5.937 1.00 97.44 80 ARG A C 1
ATOM 656 O O . ARG A 1 80 ? 2.803 -4.884 4.938 1.00 97.44 80 ARG A O 1
ATOM 663 N N . GLU A 1 81 ? 4.247 -6.301 5.896 1.00 97.56 81 GLU A N 1
ATOM 664 C CA . GLU A 1 81 ? 4.907 -6.678 4.663 1.00 97.56 81 GLU A CA 1
ATOM 665 C C . GLU A 1 81 ? 4.818 -8.183 4.466 1.00 97.56 81 GLU A C 1
ATOM 667 O O . GLU A 1 81 ? 4.978 -8.960 5.409 1.00 97.56 81 GLU A O 1
ATOM 672 N N . TRP A 1 82 ? 4.559 -8.577 3.226 1.00 97.56 82 TRP A N 1
ATOM 673 C CA . TRP A 1 82 ? 4.359 -9.960 2.833 1.00 97.56 82 TRP A CA 1
ATOM 674 C C . TRP A 1 82 ? 5.263 -10.313 1.660 1.00 97.56 82 TRP A C 1
ATOM 676 O O . TRP A 1 82 ? 5.471 -9.494 0.766 1.00 97.56 82 TRP A O 1
ATOM 686 N N . GLU A 1 83 ? 5.717 -11.563 1.593 1.00 96.75 83 GLU A N 1
ATOM 687 C CA . GLU A 1 83 ? 6.465 -12.069 0.433 1.00 96.75 83 GLU A CA 1
ATOM 688 C C . GLU A 1 83 ? 5.637 -11.964 -0.866 1.00 96.75 83 GLU A C 1
ATOM 690 O O . GLU A 1 83 ? 6.149 -11.629 -1.937 1.00 96.75 83 GLU A O 1
ATOM 695 N N . CYS A 1 84 ? 4.327 -12.230 -0.775 1.00 96.25 84 CYS A N 1
ATOM 696 C CA . CYS A 1 84 ? 3.384 -12.119 -1.883 1.00 96.25 84 CYS A CA 1
ATOM 697 C C . CYS A 1 84 ? 1.978 -11.766 -1.385 1.00 96.25 84 CYS A C 1
ATOM 699 O O . CYS A 1 84 ? 1.448 -12.413 -0.487 1.00 96.25 84 CYS A O 1
ATOM 701 N N . LEU A 1 85 ? 1.351 -10.782 -2.035 1.00 97.06 85 LEU A N 1
ATOM 702 C CA . LEU A 1 85 ? -0.027 -10.345 -1.768 1.00 97.06 85 LEU A CA 1
ATOM 703 C C . LEU A 1 85 ? -1.054 -10.870 -2.790 1.00 97.06 85 LEU A C 1
ATOM 705 O O . LEU A 1 85 ? -2.195 -10.430 -2.804 1.00 97.06 85 LEU A O 1
ATOM 709 N N . GLY A 1 86 ? -0.661 -11.751 -3.716 1.00 96.75 86 GLY A N 1
ATOM 710 C CA . GLY A 1 86 ? -1.552 -12.239 -4.782 1.00 96.75 86 GLY A CA 1
ATOM 711 C C . GLY A 1 86 ? -1.840 -11.227 -5.904 1.00 96.75 86 GLY A C 1
ATOM 712 O O . GLY A 1 86 ? -2.516 -11.559 -6.874 1.00 96.75 86 GLY A O 1
ATOM 713 N N . HIS A 1 87 ? -1.265 -10.022 -5.838 1.00 96.62 87 HIS A N 1
ATOM 714 C CA . HIS A 1 87 ? -1.411 -8.954 -6.835 1.00 96.62 87 HIS A CA 1
ATOM 715 C C . HIS A 1 87 ? -0.226 -8.882 -7.809 1.00 96.62 87 HIS A C 1
ATOM 717 O O . HIS A 1 87 ? 0.257 -7.803 -8.151 1.00 96.62 87 HIS A O 1
ATOM 723 N N . CYS A 1 88 ? 0.271 -10.037 -8.273 1.00 95.94 88 CYS A N 1
ATOM 724 C CA . CYS A 1 88 ? 1.474 -10.100 -9.109 1.00 95.94 88 CYS A CA 1
ATOM 725 C C . CYS A 1 88 ? 1.368 -9.219 -10.362 1.00 95.94 88 CYS A C 1
ATOM 727 O O . CYS A 1 88 ? 2.352 -8.588 -10.729 1.00 95.94 88 CYS A O 1
ATOM 729 N N . HIS A 1 89 ? 0.182 -9.123 -10.979 1.00 94.12 89 HIS A N 1
ATOM 730 C CA . HIS A 1 89 ? -0.042 -8.295 -12.169 1.00 94.12 89 HIS A CA 1
ATOM 731 C C . HIS A 1 89 ? 0.264 -6.805 -11.947 1.00 94.12 89 HIS A C 1
ATOM 733 O O . HIS A 1 89 ? 0.745 -6.142 -12.865 1.00 94.12 89 HIS A O 1
ATOM 739 N N . ASN A 1 90 ? 0.000 -6.297 -10.745 1.00 95.50 90 ASN A N 1
ATOM 740 C CA . ASN A 1 90 ? 0.280 -4.923 -10.335 1.00 95.50 90 ASN A CA 1
ATOM 741 C C . ASN A 1 90 ? 1.734 -4.815 -9.856 1.00 95.50 90 ASN A C 1
ATOM 743 O O . ASN A 1 90 ? 2.471 -3.932 -10.290 1.00 95.50 90 ASN A O 1
ATOM 747 N N . CYS A 1 91 ? 2.173 -5.798 -9.061 1.00 96.12 91 CYS A N 1
ATOM 748 C CA . CYS A 1 91 ? 3.479 -5.852 -8.410 1.00 96.12 91 CYS A CA 1
ATOM 749 C C . CYS A 1 91 ? 4.670 -5.634 -9.345 1.00 96.12 91 CYS A C 1
ATOM 751 O O . CYS A 1 91 ? 5.630 -4.975 -8.953 1.00 96.12 91 CYS A O 1
ATOM 753 N N . PHE A 1 92 ? 4.637 -6.185 -10.563 1.00 95.94 92 PHE A N 1
ATOM 754 C CA . PHE A 1 92 ? 5.746 -6.008 -11.504 1.00 95.94 92 PHE A CA 1
ATOM 755 C C . PHE A 1 92 ? 5.678 -4.689 -12.285 1.00 95.94 92 PHE A C 1
ATOM 757 O O . PHE A 1 92 ? 6.678 -4.295 -12.881 1.00 95.94 92 PHE A O 1
ATOM 764 N N . ARG A 1 93 ? 4.521 -4.016 -12.321 1.00 96.44 93 ARG A N 1
ATOM 765 C CA . ARG A 1 93 ? 4.288 -2.845 -13.178 1.00 96.44 93 ARG A CA 1
ATOM 766 C C . ARG A 1 93 ? 4.468 -1.527 -12.445 1.00 96.44 93 ARG A C 1
ATOM 768 O O . ARG A 1 93 ? 5.002 -0.599 -13.041 1.00 96.44 93 ARG A O 1
ATOM 775 N N . LYS A 1 94 ? 3.932 -1.438 -11.228 1.00 97.81 94 LYS A N 1
ATOM 776 C CA . LYS A 1 94 ? 3.670 -0.174 -10.540 1.00 97.81 94 LYS A CA 1
ATOM 777 C C . LYS A 1 94 ? 3.778 -0.323 -9.020 1.00 97.81 94 LYS A C 1
ATOM 779 O O . LYS A 1 94 ? 3.597 -1.435 -8.509 1.00 97.81 94 LYS A O 1
ATOM 784 N N . PRO A 1 95 ? 4.034 0.770 -8.287 1.00 98.50 95 PRO A N 1
ATOM 785 C CA . PRO A 1 95 ? 3.880 0.788 -6.839 1.00 98.50 95 PRO A CA 1
ATOM 786 C C . PRO A 1 95 ? 2.417 0.566 -6.437 1.00 98.50 95 PRO A C 1
ATOM 788 O O . PRO A 1 95 ? 1.507 1.135 -7.048 1.00 98.50 95 PRO A O 1
ATOM 791 N N . PHE A 1 96 ? 2.188 -0.258 -5.412 1.00 98.62 96 PHE A N 1
ATOM 792 C CA . PHE A 1 96 ? 0.860 -0.492 -4.852 1.00 98.62 96 PHE A CA 1
ATOM 793 C C . PHE A 1 96 ? 0.883 -0.784 -3.344 1.00 98.62 96 PHE A C 1
ATOM 795 O O . PHE A 1 96 ? 1.874 -1.275 -2.802 1.00 98.62 96 PHE A O 1
ATOM 802 N N . VAL A 1 97 ? -0.250 -0.537 -2.685 1.00 98.50 97 VAL A N 1
ATOM 803 C CA . VAL A 1 97 ? -0.528 -0.890 -1.283 1.00 98.50 97 VAL A CA 1
ATOM 804 C C . VAL A 1 97 ? -1.940 -1.457 -1.183 1.00 98.50 97 VAL A C 1
ATOM 806 O O . VAL A 1 97 ? -2.864 -0.943 -1.812 1.00 98.50 97 VAL A O 1
ATOM 809 N N . LEU A 1 98 ? -2.118 -2.507 -0.382 1.00 98.31 98 LEU A N 1
ATOM 810 C CA . LEU A 1 98 ? -3.437 -3.012 -0.008 1.00 98.31 98 LEU A CA 1
ATOM 811 C C . LEU A 1 98 ? -3.818 -2.442 1.363 1.00 98.31 98 LEU A C 1
ATOM 813 O O . LEU A 1 98 ? -3.110 -2.655 2.343 1.00 98.31 98 LEU A O 1
ATOM 817 N N . VAL A 1 99 ? -4.921 -1.701 1.427 1.00 97.06 99 VAL A N 1
ATOM 818 C CA . VAL A 1 99 ? -5.431 -1.093 2.661 1.00 97.06 99 VAL A CA 1
ATOM 819 C C . VAL A 1 99 ? -6.603 -1.916 3.188 1.00 97.06 99 VAL A C 1
ATOM 821 O O . VAL A 1 99 ? -7.541 -2.224 2.446 1.00 97.06 99 VAL A O 1
ATOM 824 N N . ASP A 1 100 ? -6.531 -2.287 4.466 1.00 94.94 100 ASP A N 1
ATOM 825 C CA . ASP A 1 100 ? -7.529 -3.072 5.199 1.00 94.94 100 ASP A CA 1
ATOM 826 C C . ASP A 1 100 ? -7.999 -4.334 4.453 1.00 94.94 100 ASP A C 1
ATOM 828 O O . ASP A 1 100 ? -9.189 -4.648 4.451 1.00 94.94 100 ASP A O 1
ATOM 832 N N . GLU A 1 101 ? -7.081 -5.065 3.801 1.00 94.19 101 GLU A N 1
ATOM 833 C CA . GLU A 1 101 ? -7.377 -6.248 2.960 1.00 94.19 101 GLU A CA 1
ATOM 834 C C . GLU A 1 101 ? -8.387 -5.999 1.809 1.00 94.19 101 GLU A C 1
ATOM 836 O O . GLU A 1 101 ? -8.854 -6.947 1.177 1.00 94.19 101 GLU A O 1
ATOM 841 N N . ARG A 1 102 ? -8.766 -4.746 1.522 1.00 93.50 102 ARG A N 1
ATOM 842 C CA . ARG A 1 102 ? -9.917 -4.427 0.653 1.00 93.50 102 ARG A CA 1
ATOM 843 C C . ARG A 1 102 ? -9.601 -3.447 -0.462 1.00 93.50 102 ARG A C 1
ATOM 845 O O . ARG A 1 102 ? -10.092 -3.622 -1.574 1.00 93.50 102 ARG A O 1
ATOM 852 N N . ILE A 1 103 ? -8.842 -2.397 -0.167 1.00 96.12 103 ILE A N 1
ATOM 853 C CA . ILE A 1 103 ? -8.625 -1.286 -1.094 1.00 96.12 103 ILE A CA 1
ATOM 854 C C . ILE A 1 103 ? -7.223 -1.419 -1.677 1.00 96.12 103 ILE A C 1
ATOM 856 O O . ILE A 1 103 ? -6.236 -1.156 -0.996 1.00 96.12 103 ILE A O 1
ATOM 860 N N . LEU A 1 104 ? -7.135 -1.833 -2.939 1.00 97.44 104 LEU A N 1
ATOM 861 C CA . LEU A 1 104 ? -5.875 -1.842 -3.674 1.00 97.44 104 LEU A CA 1
ATOM 862 C C . LEU A 1 104 ? -5.626 -0.445 -4.253 1.00 97.44 104 LEU A C 1
ATOM 864 O O . LEU A 1 104 ? -6.333 -0.017 -5.165 1.00 97.44 104 LEU A O 1
ATOM 868 N N . LEU A 1 105 ? -4.631 0.257 -3.722 1.00 98.19 105 LEU A N 1
ATOM 869 C CA . LEU A 1 105 ? -4.172 1.545 -4.232 1.00 98.19 105 LEU A CA 1
ATOM 870 C C . LEU A 1 105 ? -2.930 1.316 -5.087 1.00 98.19 105 LEU A C 1
ATOM 872 O O . LEU A 1 105 ? -1.963 0.733 -4.609 1.00 98.19 105 LEU A O 1
ATOM 876 N N . GLU A 1 106 ? -2.948 1.779 -6.332 1.00 97.81 106 GLU A N 1
ATOM 877 C CA . GLU A 1 106 ? -1.807 1.740 -7.248 1.00 97.81 106 GLU A CA 1
ATOM 878 C C . GLU A 1 106 ? -1.615 3.103 -7.911 1.00 97.81 106 GLU A C 1
ATOM 880 O O . GLU A 1 106 ? -2.577 3.854 -8.085 1.00 97.81 106 GLU A O 1
ATOM 885 N N . ALA A 1 107 ? -0.380 3.423 -8.288 1.00 98.19 107 ALA A N 1
ATOM 886 C CA . ALA A 1 107 ? -0.057 4.701 -8.917 1.00 98.19 107 ALA A CA 1
ATOM 887 C C . ALA A 1 107 ? 1.078 4.566 -9.940 1.00 98.19 107 ALA A C 1
ATOM 889 O O . ALA A 1 107 ? 1.702 3.513 -10.042 1.00 98.19 107 ALA A O 1
ATOM 890 N N . ASP A 1 108 ? 1.345 5.611 -10.724 1.00 97.56 108 ASP A N 1
ATOM 891 C CA . ASP A 1 108 ? 2.397 5.570 -11.749 1.00 97.56 108 ASP A CA 1
ATOM 892 C C . ASP A 1 108 ? 3.808 5.681 -11.151 1.00 97.56 108 ASP A C 1
ATOM 894 O O . ASP A 1 108 ? 4.755 5.113 -11.699 1.00 97.56 108 ASP A O 1
ATOM 898 N N . CYS A 1 109 ? 3.950 6.354 -10.006 1.00 97.94 109 CYS A N 1
ATOM 899 C CA . CYS A 1 109 ? 5.191 6.423 -9.241 1.00 97.94 109 CYS A CA 1
ATOM 900 C C . CYS A 1 109 ? 4.937 6.447 -7.722 1.00 97.94 109 CYS A C 1
ATOM 902 O O . CYS A 1 109 ? 3.796 6.535 -7.264 1.00 97.94 109 CYS A O 1
ATOM 904 N N . ALA A 1 110 ? 6.007 6.317 -6.932 1.00 98.12 110 ALA A N 1
ATOM 905 C CA . ALA A 1 110 ? 5.932 6.231 -5.473 1.00 98.12 110 ALA A CA 1
ATOM 906 C C . ALA A 1 110 ? 5.339 7.504 -4.839 1.00 98.12 110 ALA A C 1
ATOM 908 O O . ALA A 1 110 ? 4.561 7.434 -3.891 1.00 98.12 110 ALA A O 1
ATOM 909 N N . GLU A 1 111 ? 5.655 8.667 -5.398 1.00 98.25 111 GLU A N 1
ATOM 910 C CA . GLU A 1 111 ? 5.142 9.967 -4.972 1.00 98.25 111 GLU A CA 1
ATOM 911 C C . GLU A 1 111 ? 3.632 10.075 -5.198 1.00 98.25 111 GLU A C 1
ATOM 913 O O . GLU A 1 111 ? 2.912 10.502 -4.298 1.00 98.25 111 GLU A O 1
ATOM 918 N N . ASP A 1 112 ? 3.129 9.603 -6.339 1.00 98.44 112 ASP A N 1
ATOM 919 C CA . ASP A 1 112 ? 1.686 9.568 -6.597 1.00 98.44 112 ASP A CA 1
ATOM 920 C C . ASP A 1 112 ? 0.971 8.606 -5.635 1.00 98.44 112 ASP A C 1
ATOM 922 O O . ASP A 1 112 ? -0.122 8.901 -5.146 1.00 98.44 112 ASP A O 1
ATOM 926 N N . LEU A 1 113 ? 1.599 7.467 -5.313 1.00 98.56 113 LEU A N 1
ATOM 927 C CA . LEU A 1 113 ? 1.069 6.522 -4.329 1.00 98.56 113 LEU A CA 1
ATOM 928 C C . LEU A 1 113 ? 1.021 7.142 -2.923 1.00 98.56 113 LEU A C 1
ATOM 930 O O . LEU A 1 113 ? 0.061 6.917 -2.185 1.00 98.56 113 LEU A O 1
ATOM 934 N N . TYR A 1 114 ? 2.030 7.935 -2.556 1.00 98.25 114 TYR A N 1
ATOM 935 C CA . TYR A 1 114 ? 2.070 8.659 -1.286 1.00 98.25 114 TYR A CA 1
ATOM 936 C C . TYR A 1 114 ? 0.886 9.624 -1.152 1.00 98.25 114 TYR A C 1
ATOM 938 O O . TYR A 1 114 ? 0.152 9.561 -0.164 1.00 98.25 114 TYR A O 1
ATOM 946 N N . GLU A 1 115 ? 0.646 10.459 -2.164 1.00 98.06 115 GLU A N 1
ATOM 947 C CA . GLU A 1 115 ? -0.491 11.388 -2.174 1.00 98.06 115 GLU A CA 1
ATOM 948 C C . GLU A 1 115 ? -1.836 10.645 -2.134 1.00 98.06 115 GLU A C 1
ATOM 950 O O . GLU A 1 115 ? -2.750 11.025 -1.392 1.00 98.06 115 GLU A O 1
ATOM 955 N N . LEU A 1 116 ? -1.952 9.535 -2.871 1.00 97.75 116 LEU A N 1
ATOM 956 C CA . LEU A 1 116 ? -3.152 8.700 -2.886 1.00 97.75 116 LEU A CA 1
ATOM 957 C C . LEU A 1 116 ? -3.457 8.093 -1.508 1.00 97.75 116 LEU A C 1
ATOM 959 O O . LEU A 1 116 ? -4.620 8.047 -1.092 1.00 97.75 116 LEU A O 1
ATOM 963 N N . LEU A 1 117 ? -2.431 7.661 -0.772 1.00 96.94 117 LEU A N 1
ATOM 964 C CA . LEU A 1 117 ? -2.583 7.155 0.593 1.00 96.94 117 LEU A CA 1
ATOM 965 C C . LEU A 1 117 ? -3.048 8.248 1.556 1.00 96.94 117 LEU A C 1
ATOM 967 O O . LEU A 1 117 ? -3.983 8.011 2.320 1.00 96.94 117 LEU A O 1
ATOM 971 N N . LEU A 1 118 ? -2.462 9.449 1.497 1.00 95.56 118 LEU A N 1
ATOM 972 C CA . LEU A 1 118 ? -2.891 10.577 2.334 1.00 95.56 118 LEU A CA 1
ATOM 973 C C . LEU A 1 118 ? -4.353 10.959 2.070 1.00 95.56 118 LEU A C 1
ATOM 975 O O . LEU A 1 118 ? -5.129 11.165 3.007 1.00 95.56 118 LEU A O 1
ATOM 979 N N . TYR A 1 119 ? -4.750 11.013 0.797 1.00 95.06 119 TYR A N 1
ATOM 980 C CA . TYR A 1 119 ? -6.136 11.272 0.414 1.00 95.06 119 TYR A CA 1
ATOM 981 C C . TYR A 1 119 ? -7.091 10.189 0.937 1.00 95.06 119 TYR A C 1
ATOM 983 O O . TYR A 1 119 ? -8.166 10.495 1.467 1.00 95.06 119 TYR A O 1
ATOM 991 N N . THR A 1 120 ? -6.688 8.922 0.822 1.00 93.56 120 THR A N 1
ATOM 992 C CA . THR A 1 120 ? -7.480 7.782 1.295 1.00 93.56 120 THR A CA 1
ATOM 993 C C . THR A 1 120 ? -7.656 7.831 2.810 1.00 93.56 120 THR A C 1
ATOM 995 O O . THR A 1 120 ? -8.784 7.746 3.285 1.00 93.56 120 THR A O 1
ATOM 998 N N . LEU A 1 121 ? -6.582 8.061 3.572 1.00 91.88 121 LEU A N 1
ATOM 999 C CA . LEU A 1 121 ? -6.633 8.184 5.032 1.00 91.88 121 LEU A CA 1
ATOM 1000 C C . LEU A 1 121 ? -7.607 9.272 5.488 1.00 91.88 121 LEU A C 1
ATOM 1002 O O . LEU A 1 121 ? -8.479 9.012 6.313 1.00 91.88 121 LEU A O 1
ATOM 1006 N N . LYS A 1 122 ? -7.530 10.461 4.883 1.00 91.06 122 LYS A N 1
ATOM 1007 C CA . LYS A 1 122 ? -8.457 11.562 5.176 1.00 91.06 122 LYS A CA 1
ATOM 1008 C C . LYS A 1 122 ? -9.921 11.179 4.924 1.00 91.06 122 LYS A C 1
ATOM 1010 O O . LYS A 1 122 ? -10.814 11.620 5.643 1.00 91.06 122 LYS A O 1
ATOM 1015 N N . SER A 1 123 ? -10.167 10.365 3.900 1.00 87.50 123 SER A N 1
ATOM 1016 C CA . SER A 1 123 ? -11.510 9.889 3.550 1.00 87.50 123 SER A CA 1
ATOM 1017 C C . SER A 1 123 ? -12.023 8.822 4.524 1.00 87.50 123 SER A C 1
ATOM 1019 O O . SER A 1 123 ? -13.222 8.758 4.783 1.00 87.50 123 SER A O 1
ATOM 1021 N N . LEU A 1 124 ? -11.130 8.006 5.093 1.00 84.19 124 LEU A N 1
ATOM 1022 C CA . LEU A 1 124 ? -11.472 7.020 6.123 1.00 84.19 124 LEU A CA 1
ATOM 1023 C C . LEU A 1 124 ? -11.774 7.680 7.479 1.00 84.19 124 LEU A C 1
ATOM 1025 O O . LEU A 1 124 ? -12.649 7.211 8.202 1.00 84.19 124 LEU A O 1
ATOM 1029 N N . GLU A 1 125 ? -11.105 8.789 7.807 1.00 79.06 125 GLU A N 1
ATOM 1030 C CA . GLU A 1 125 ? -11.362 9.574 9.027 1.00 79.06 125 GLU A CA 1
ATOM 1031 C C . GLU A 1 125 ? -12.719 10.303 9.007 1.00 79.06 125 GLU A C 1
ATOM 1033 O O . GLU A 1 125 ? -13.298 10.579 10.058 1.00 79.06 125 GLU A O 1
ATOM 1038 N N . SER A 1 126 ? -13.247 10.616 7.820 1.00 73.94 126 SER A N 1
ATOM 1039 C CA . SER A 1 126 ? -14.536 11.291 7.645 1.00 73.94 126 SER A CA 1
ATOM 1040 C C . SER A 1 126 ? -15.329 10.633 6.511 1.00 73.94 126 SER A C 1
ATOM 1042 O O . SER A 1 126 ? -15.346 11.149 5.388 1.00 73.94 126 SER A O 1
ATOM 1044 N N . PRO A 1 127 ? -15.990 9.489 6.780 1.00 62.00 127 PRO A N 1
ATOM 1045 C CA . PRO A 1 127 ? -16.810 8.828 5.779 1.00 62.00 127 PRO A CA 1
ATOM 1046 C C . PRO A 1 127 ? -17.914 9.791 5.322 1.00 62.00 127 PRO A C 1
ATOM 1048 O O . PRO A 1 127 ? -18.557 10.415 6.175 1.00 62.00 127 PRO A O 1
ATOM 1051 N N . PRO A 1 128 ? -18.172 9.935 4.011 1.00 58.56 128 PRO A N 1
ATOM 1052 C CA . PRO A 1 128 ? -19.264 10.776 3.544 1.00 58.56 128 PRO A CA 1
ATOM 1053 C C . PRO A 1 128 ? -20.583 10.273 4.142 1.00 58.56 128 PRO A C 1
ATOM 1055 O O . PRO A 1 128 ? -20.942 9.105 3.983 1.00 58.56 128 PRO A O 1
ATOM 1058 N N . LEU A 1 129 ? -21.297 11.154 4.849 1.00 58.56 129 LEU A N 1
ATOM 1059 C CA . LEU A 1 129 ? -22.623 10.848 5.381 1.00 58.56 129 LEU A CA 1
ATOM 1060 C C . LEU A 1 129 ? -23.565 10.606 4.199 1.00 58.56 129 LEU A C 1
ATOM 1062 O O . LEU A 1 129 ? -23.849 11.523 3.430 1.00 58.56 129 LEU A O 1
ATOM 1066 N N . ILE A 1 130 ? -24.029 9.368 4.042 1.00 57.50 130 ILE A N 1
ATOM 1067 C CA . ILE A 1 130 ? -25.080 9.041 3.079 1.00 57.50 130 ILE A CA 1
ATOM 1068 C C . ILE A 1 130 ? -26.401 9.524 3.693 1.00 57.50 130 ILE A C 1
ATOM 1070 O O . ILE A 1 130 ? -26.903 8.904 4.629 1.00 57.50 130 ILE A O 1
ATOM 1074 N N . THR A 1 131 ? -26.913 10.659 3.213 1.00 45.94 131 THR A N 1
ATOM 1075 C CA . THR A 1 131 ? -28.272 11.165 3.501 1.00 45.94 131 THR A CA 1
ATOM 1076 C C . THR A 1 131 ? -29.284 10.653 2.498 1.00 45.94 131 THR A C 1
ATOM 1078 O O . THR A 1 131 ? -28.957 10.712 1.290 1.00 45.94 131 THR A O 1
#

Organism: NCBI:txid1765683